Protein AF-A0A6G6KEW0-F1 (afdb_monomer_lite)

Radius of gyration: 18.79 Å; chains: 1; bounding box: 56×60×32 Å

Structure (mmCIF, N/CA/C/O backbone):
data_AF-A0A6G6KEW0-F1
#
_entry.id   AF-A0A6G6KEW0-F1
#
loop_
_atom_site.group_PDB
_atom_site.id
_atom_site.type_symbol
_atom_site.label_atom_id
_atom_site.label_alt_id
_atom_site.label_comp_id
_atom_site.label_asym_id
_atom_site.label_entity_id
_atom_site.label_seq_id
_atom_site.pdbx_PDB_ins_code
_atom_site.Cartn_x
_atom_site.Cartn_y
_atom_site.Cartn_z
_atom_site.occupancy
_atom_site.B_iso_or_equiv
_atom_site.auth_seq_id
_atom_site.auth_comp_id
_atom_site.auth_asym_id
_atom_site.auth_atom_id
_atom_site.pdbx_PDB_model_num
ATOM 1 N N . MET A 1 1 ? -39.956 45.627 14.121 1.00 38.12 1 MET A N 1
ATOM 2 C CA . MET A 1 1 ? -40.681 44.342 14.182 1.00 38.12 1 MET A CA 1
ATOM 3 C C . MET A 1 1 ? -39.772 43.237 13.651 1.00 38.12 1 MET A C 1
ATOM 5 O O . MET A 1 1 ? -39.334 43.331 12.515 1.00 38.12 1 MET A O 1
ATOM 9 N N . ALA A 1 2 ? -39.408 42.318 14.553 1.00 30.77 2 ALA A N 1
ATOM 10 C CA . ALA A 1 2 ? -39.103 40.879 14.416 1.00 30.77 2 ALA A CA 1
ATOM 11 C C . ALA A 1 2 ? -39.322 40.207 13.027 1.00 30.77 2 ALA A C 1
ATOM 13 O O . ALA A 1 2 ? -40.366 40.442 12.435 1.00 30.77 2 ALA A O 1
ATOM 14 N N . ILE A 1 3 ? -38.324 39.545 12.402 1.00 35.19 3 ILE A N 1
ATOM 15 C CA . ILE A 1 3 ? -37.804 38.135 12.471 1.00 35.19 3 ILE A CA 1
ATOM 16 C C . ILE A 1 3 ? -38.577 37.036 11.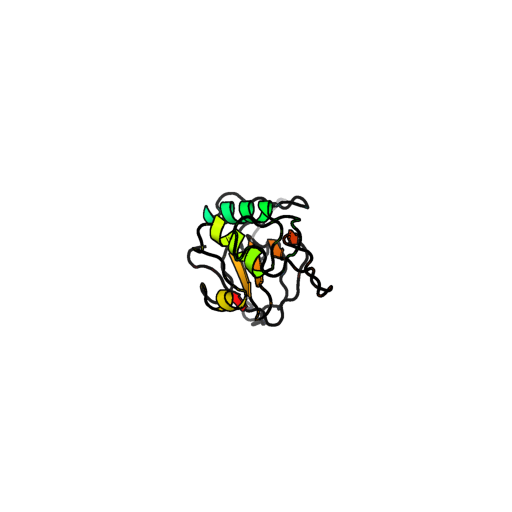688 1.00 35.19 3 ILE A C 1
ATOM 18 O O . ILE A 1 3 ? -39.793 36.963 11.781 1.00 35.19 3 ILE A O 1
ATOM 22 N N . GLY A 1 4 ? -37.816 36.118 11.050 1.00 25.66 4 GLY A N 1
ATOM 23 C CA . GLY A 1 4 ? -38.169 34.706 10.722 1.00 25.66 4 GLY A CA 1
ATOM 24 C C . GLY A 1 4 ? -38.691 34.452 9.296 1.00 25.66 4 GLY A C 1
ATOM 25 O O . GLY A 1 4 ? -39.639 35.108 8.900 1.00 25.66 4 GLY A O 1
ATOM 26 N N . GLY A 1 5 ? -38.037 33.646 8.437 1.00 25.81 5 GLY A N 1
ATOM 27 C CA . GLY A 1 5 ? -38.183 32.168 8.301 1.00 25.81 5 GLY A CA 1
ATOM 28 C C . GLY A 1 5 ? -39.183 31.871 7.154 1.00 25.81 5 GLY A C 1
ATOM 29 O O . GLY A 1 5 ? -40.131 32.623 7.017 1.00 25.81 5 GLY A O 1
ATOM 30 N N . GLU A 1 6 ? -39.099 30.910 6.228 1.00 29.81 6 GLU A N 1
ATOM 31 C CA . GLU A 1 6 ? -38.473 29.590 6.157 1.00 29.81 6 GLU A CA 1
ATOM 32 C C . GLU A 1 6 ? -38.603 29.020 4.707 1.00 29.81 6 GLU A C 1
ATOM 34 O O . GLU A 1 6 ? -39.542 29.333 3.983 1.00 29.81 6 GLU A O 1
ATOM 39 N N . ILE A 1 7 ? -37.620 28.197 4.324 1.00 35.34 7 ILE A N 1
ATOM 40 C CA . ILE A 1 7 ? -37.549 27.028 3.404 1.00 35.34 7 ILE A CA 1
ATOM 41 C C . ILE A 1 7 ? -38.679 26.619 2.410 1.00 35.34 7 ILE A C 1
ATOM 43 O O . ILE A 1 7 ? -39.805 26.331 2.795 1.00 35.34 7 ILE A O 1
ATOM 47 N N . SER A 1 8 ? -38.288 26.327 1.153 1.00 29.73 8 SER A N 1
ATOM 48 C CA . SER A 1 8 ? -38.507 25.048 0.407 1.00 29.73 8 SER A CA 1
ATOM 49 C C . SER A 1 8 ? -38.280 25.272 -1.102 1.00 29.73 8 SER A C 1
ATOM 51 O O . SER A 1 8 ? -38.873 26.170 -1.676 1.00 29.73 8 SER A O 1
ATOM 53 N N . ALA A 1 9 ? -37.320 24.657 -1.797 1.00 29.31 9 ALA A N 1
ATOM 54 C CA . ALA A 1 9 ? -37.083 23.243 -2.112 1.00 29.31 9 ALA A CA 1
ATOM 55 C C . ALA A 1 9 ? -37.417 22.948 -3.597 1.00 29.31 9 ALA A C 1
ATOM 57 O O . ALA A 1 9 ? -38.552 23.074 -4.032 1.00 29.31 9 ALA A O 1
ATOM 58 N N . GLN A 1 10 ? -36.394 22.452 -4.302 1.00 28.42 10 GLN A N 1
ATOM 59 C CA . GLN A 1 10 ? -36.431 21.587 -5.493 1.00 28.42 10 GLN A CA 1
ATOM 60 C C . GLN A 1 10 ? -36.662 22.205 -6.884 1.00 28.42 10 GLN A C 1
ATOM 62 O O . GLN A 1 10 ? -37.771 22.488 -7.315 1.00 28.42 10 GLN A O 1
ATOM 6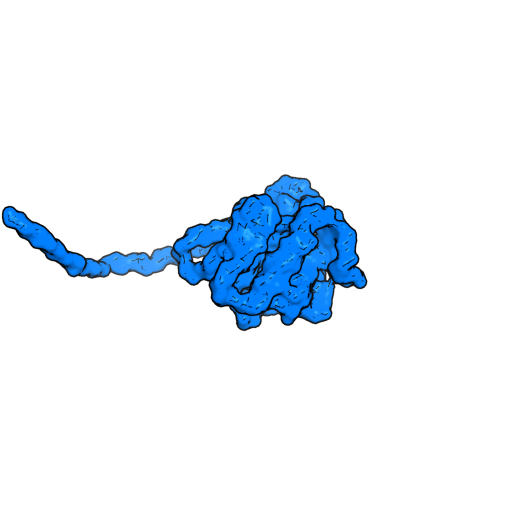7 N N . GLY A 1 11 ? -35.569 22.226 -7.651 1.00 26.31 11 GLY A N 1
ATOM 68 C CA . GLY A 1 11 ? -35.557 22.088 -9.104 1.00 26.31 11 GLY A CA 1
ATOM 69 C C . GLY A 1 11 ? -34.384 21.184 -9.475 1.00 26.31 11 GLY A C 1
ATOM 70 O O . GLY A 1 11 ? -33.233 21.611 -9.464 1.00 26.31 11 GLY A O 1
ATOM 71 N N . GLN A 1 12 ? -34.680 19.902 -9.678 1.00 35.75 12 GLN A N 1
ATOM 72 C CA . GLN A 1 12 ? -33.739 18.840 -10.021 1.00 35.75 12 GLN A CA 1
ATOM 73 C C . GLN A 1 12 ? -32.959 19.154 -11.301 1.00 35.75 12 GLN A C 1
ATOM 75 O O . GLN A 1 12 ? -33.555 19.434 -12.337 1.00 35.75 12 GLN A O 1
ATOM 80 N N . GLN A 1 13 ? -31.644 18.938 -11.271 1.00 26.91 13 GLN A N 1
ATOM 81 C CA . GLN A 1 13 ? -30.918 18.555 -12.477 1.00 26.91 13 GLN A CA 1
ATOM 82 C C . GLN A 1 13 ? -29.996 17.379 -12.162 1.00 26.91 13 GLN A C 1
ATOM 84 O O . GLN A 1 13 ? -28.832 17.515 -11.793 1.00 26.91 13 GLN A O 1
ATOM 89 N N . PHE A 1 14 ? -30.589 16.190 -12.261 1.00 33.19 14 PHE A N 1
ATOM 90 C CA . PHE A 1 14 ? -29.858 14.946 -12.438 1.00 33.19 14 PHE A CA 1
ATOM 91 C C . PHE A 1 14 ? -29.255 14.907 -13.848 1.00 33.19 14 PHE A C 1
ATOM 93 O O . PHE A 1 14 ? -29.818 15.472 -14.781 1.00 33.19 14 PHE A O 1
ATOM 100 N N . MET A 1 15 ? -28.168 14.140 -13.972 1.00 34.28 15 MET A N 1
ATOM 101 C CA . MET A 1 15 ? -27.454 13.750 -15.198 1.00 34.28 15 MET A CA 1
ATOM 102 C C . MET A 1 15 ? -26.292 14.668 -15.603 1.00 34.28 15 MET A C 1
ATOM 104 O O . MET A 1 15 ? -26.382 15.488 -16.508 1.00 34.28 15 MET A O 1
ATOM 108 N N . SER A 1 16 ? -25.124 14.404 -15.013 1.00 31.95 16 SER A N 1
ATOM 109 C CA . SER A 1 16 ? -23.874 14.475 -15.770 1.00 31.95 16 SER A CA 1
ATOM 110 C C . SER A 1 16 ? -23.115 13.168 -15.576 1.00 31.95 16 SER A C 1
ATOM 112 O O . SER A 1 16 ? -22.415 12.947 -14.588 1.00 31.95 16 SER A O 1
ATOM 114 N N . THR A 1 17 ? -23.309 12.258 -16.525 1.00 42.94 17 THR A N 1
ATOM 115 C CA . THR A 1 17 ? -22.405 11.142 -16.786 1.00 42.94 17 THR A CA 1
ATOM 116 C C . THR A 1 17 ? -21.055 11.718 -17.203 1.00 42.94 17 THR A C 1
ATOM 118 O O . THR A 1 17 ? -20.825 11.990 -18.379 1.00 42.94 17 THR A O 1
ATOM 121 N N . SER A 1 18 ? -20.159 11.936 -16.243 1.00 40.97 18 SER A N 1
ATOM 122 C CA . SER A 1 18 ? -18.771 12.289 -16.531 1.00 40.97 18 SER A CA 1
ATOM 123 C C . SER A 1 18 ? -17.888 11.096 -16.202 1.00 40.97 18 SER A C 1
ATOM 125 O O . SER A 1 18 ? -17.849 10.630 -15.061 1.00 40.97 18 SER A O 1
ATOM 127 N N . ALA A 1 19 ? -17.217 10.561 -17.223 1.00 42.25 19 ALA A N 1
ATOM 128 C CA . ALA A 1 19 ? -16.210 9.523 -17.076 1.00 42.25 19 ALA A CA 1
ATOM 129 C C . ALA A 1 19 ? -15.217 9.948 -15.986 1.00 42.25 19 ALA A C 1
ATOM 131 O O . ALA A 1 19 ? -14.511 10.946 -16.137 1.00 42.25 19 ALA A O 1
ATOM 132 N N . ALA A 1 20 ? -15.209 9.206 -14.876 1.00 43.38 20 ALA A N 1
ATOM 133 C CA . ALA A 1 20 ? -14.424 9.515 -13.691 1.00 43.38 20 ALA A CA 1
ATOM 134 C C . ALA A 1 20 ? -12.984 9.885 -14.079 1.00 43.38 20 ALA A C 1
ATOM 136 O O . ALA A 1 20 ? -12.263 9.107 -14.709 1.00 43.38 20 ALA A O 1
ATOM 137 N N . SER A 1 21 ? -12.572 11.101 -13.728 1.00 43.31 21 SER A N 1
ATOM 138 C CA . SER A 1 21 ? -11.229 11.612 -13.981 1.00 43.31 21 SER A CA 1
ATOM 139 C C . SER A 1 21 ? -10.165 10.598 -13.532 1.00 43.31 21 SER A C 1
ATOM 141 O O . SER A 1 21 ? -10.150 10.201 -12.367 1.00 43.31 21 SER A O 1
ATOM 143 N N . ARG A 1 22 ? -9.255 10.208 -14.441 1.00 60.28 22 ARG A N 1
ATOM 144 C CA . ARG A 1 22 ? -8.158 9.222 -14.259 1.00 60.28 22 ARG A CA 1
ATOM 145 C C . ARG A 1 22 ? -7.005 9.739 -13.380 1.00 60.28 22 ARG A C 1
ATOM 147 O O . ARG A 1 22 ? -5.824 9.596 -13.714 1.00 60.28 22 ARG A O 1
ATOM 154 N N . VAL A 1 23 ? -7.345 10.427 -12.297 1.00 55.56 23 VAL A N 1
ATOM 155 C CA . VAL A 1 23 ? -6.404 11.047 -11.368 1.00 55.56 23 VAL A CA 1
ATOM 156 C C . VAL A 1 23 ? -6.752 10.596 -9.964 1.00 55.56 23 VAL A C 1
ATOM 158 O O . VAL A 1 23 ? -7.858 10.819 -9.483 1.00 55.56 23 VAL A O 1
ATOM 161 N N . TYR A 1 24 ? -5.777 9.995 -9.293 1.00 58.00 24 TYR A N 1
ATOM 162 C C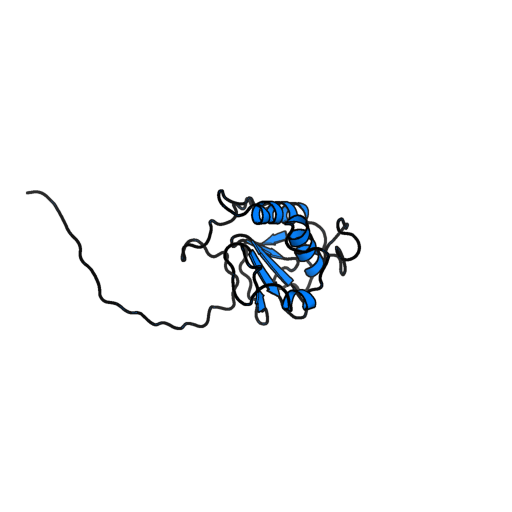A . TYR A 1 24 ? -5.862 9.691 -7.880 1.00 58.00 24 TYR A CA 1
ATOM 163 C C . TYR A 1 24 ? -5.750 11.020 -7.187 1.00 58.00 24 TYR A C 1
ATOM 165 O O . TYR A 1 24 ? -4.694 11.647 -7.236 1.00 58.00 24 TYR A O 1
ATOM 173 N N . ARG A 1 25 ? -6.843 11.463 -6.590 1.00 57.53 25 ARG A N 1
ATOM 174 C CA . ARG A 1 25 ? -6.850 12.607 -5.700 1.00 57.53 25 ARG A CA 1
ATOM 175 C C . ARG A 1 25 ? -7.035 12.061 -4.292 1.00 57.53 25 ARG A C 1
ATOM 177 O O . ARG A 1 25 ? -7.900 11.208 -4.107 1.00 57.53 25 ARG A O 1
ATOM 184 N N . PRO A 1 26 ? -6.270 12.530 -3.299 1.00 52.31 26 PRO A N 1
ATOM 185 C CA . PRO A 1 26 ? -6.721 12.424 -1.920 1.00 52.31 26 PRO A CA 1
ATOM 186 C C . PRO A 1 26 ? -8.069 13.160 -1.840 1.00 52.31 26 PRO A C 1
ATOM 188 O O . PRO A 1 26 ? -8.116 14.384 -1.926 1.00 52.31 26 PRO A O 1
ATOM 191 N N . THR A 1 27 ? -9.179 12.424 -1.846 1.00 50.94 27 THR A N 1
ATOM 192 C CA . THR A 1 27 ? -10.535 12.972 -2.044 1.00 50.94 27 THR A CA 1
ATOM 193 C C . THR A 1 27 ? -11.068 13.735 -0.824 1.00 50.94 27 THR A C 1
ATOM 195 O O . THR A 1 27 ? -11.990 13.271 -0.173 1.00 50.94 27 THR A O 1
ATOM 198 N N . SER A 1 28 ? -10.568 14.921 -0.485 1.00 45.53 28 SER A N 1
ATOM 199 C CA . SER A 1 28 ? -11.147 15.711 0.620 1.00 45.53 28 SER A CA 1
ATOM 200 C C . SER A 1 28 ? -12.695 15.787 0.562 1.00 45.53 28 SER A C 1
ATOM 202 O O . SER A 1 28 ? -13.256 16.373 -0.360 1.00 45.53 28 SER A O 1
ATOM 204 N N . MET A 1 29 ? -13.363 15.158 1.538 1.00 37.66 29 MET A N 1
ATOM 205 C CA . MET A 1 29 ? -14.734 15.387 2.039 1.00 37.66 29 MET A CA 1
ATOM 206 C C . MET A 1 29 ? -15.952 15.500 1.084 1.00 37.66 29 MET A C 1
ATOM 208 O O . MET A 1 29 ? -17.034 15.795 1.571 1.00 37.66 29 MET A O 1
ATOM 212 N N . ALA A 1 30 ? -15.876 15.236 -0.223 1.00 38.62 30 ALA A N 1
ATOM 213 C CA . ALA A 1 30 ? -17.016 15.539 -1.116 1.00 38.62 30 ALA A CA 1
ATOM 214 C C . ALA A 1 30 ? -18.084 14.429 -1.301 1.00 38.62 30 ALA A C 1
ATOM 216 O O . ALA A 1 30 ? -19.093 14.681 -1.948 1.00 38.62 30 ALA A O 1
ATOM 217 N N . TYR A 1 31 ? -17.901 13.206 -0.780 1.00 40.00 31 TYR A N 1
ATOM 218 C CA . TYR A 1 31 ? -18.731 12.048 -1.195 1.00 40.00 31 TYR A CA 1
ATOM 219 C C . TYR A 1 31 ? -19.129 11.056 -0.080 1.00 40.00 31 TYR A C 1
ATOM 221 O O . TYR A 1 31 ? -19.498 9.923 -0.374 1.00 40.00 31 TYR A O 1
ATOM 229 N N . GLY A 1 32 ? -19.036 11.419 1.205 1.00 41.91 32 GLY A N 1
ATOM 230 C CA . GLY A 1 32 ? -19.365 10.478 2.296 1.00 41.91 32 GLY A CA 1
ATOM 231 C C . GLY A 1 32 ? -18.421 9.264 2.386 1.00 41.91 32 GLY A C 1
ATOM 232 O O . GLY A 1 32 ? -18.741 8.263 3.028 1.00 41.91 32 GLY A O 1
ATOM 233 N N . TYR A 1 33 ? -17.251 9.350 1.742 1.00 45.19 33 TYR A N 1
ATOM 234 C CA . TYR A 1 33 ? -16.171 8.375 1.870 1.00 45.19 33 TYR A CA 1
ATOM 235 C C . TYR A 1 33 ? -15.652 8.328 3.309 1.00 45.19 33 TYR A C 1
ATOM 237 O O . TYR A 1 33 ? -15.743 9.323 4.036 1.00 45.19 33 TYR A O 1
ATOM 245 N N . PRO A 1 34 ? -15.104 7.179 3.734 1.00 51.00 34 PRO A N 1
ATOM 246 C CA . PRO A 1 34 ? -14.539 7.063 5.060 1.00 51.00 34 PRO A CA 1
ATOM 247 C C . PRO A 1 34 ? -13.495 8.132 5.342 1.00 51.00 34 PRO A C 1
ATOM 249 O O . PRO A 1 34 ? -12.760 8.549 4.447 1.00 51.00 34 PRO A O 1
ATOM 252 N N . GLN A 1 35 ? -13.454 8.553 6.605 1.00 58.97 35 GLN A N 1
ATOM 253 C CA . GLN A 1 35 ? -12.546 9.585 7.080 1.00 58.97 35 GLN A CA 1
ATOM 254 C C . GLN A 1 35 ? -11.115 9.305 6.600 1.00 58.97 35 GLN A C 1
ATOM 256 O O . GLN A 1 35 ? -10.657 8.158 6.591 1.00 58.97 35 GLN A O 1
ATOM 261 N N . TYR A 1 36 ? -10.435 10.358 6.149 1.00 72.88 36 TYR A N 1
ATOM 262 C CA . TYR A 1 36 ? -9.057 10.268 5.681 1.00 72.88 36 TYR A CA 1
ATOM 263 C C . TYR A 1 36 ? -8.160 9.701 6.773 1.00 72.88 36 TYR A C 1
ATOM 265 O O . TYR A 1 36 ? -8.397 9.927 7.961 1.00 72.88 36 TYR A O 1
ATOM 273 N N . LEU A 1 37 ? -7.096 8.999 6.377 1.00 88.00 37 LEU A N 1
ATOM 274 C CA . LEU A 1 37 ? -6.016 8.750 7.325 1.00 88.00 37 LEU A CA 1
ATOM 275 C C . LEU A 1 37 ? -5.498 10.086 7.870 1.00 88.00 37 LEU A C 1
ATOM 277 O O . LEU A 1 37 ? -5.287 11.038 7.117 1.00 88.00 37 LEU A O 1
ATOM 281 N N . HIS A 1 38 ? -5.226 10.127 9.170 1.00 88.62 38 HIS A N 1
ATOM 282 C CA . HIS A 1 38 ? -4.524 11.241 9.793 1.00 88.62 38 HIS A CA 1
ATOM 283 C C . HIS A 1 38 ? -3.050 11.141 9.394 1.00 88.62 38 HIS A C 1
ATOM 285 O O . HIS A 1 38 ? -2.341 10.252 9.864 1.00 88.62 38 HIS A O 1
ATOM 291 N N . TYR A 1 39 ? -2.596 12.010 8.491 1.00 90.62 39 TYR A N 1
ATOM 292 C CA . TYR A 1 39 ? -1.228 12.001 7.973 1.00 90.62 39 TYR A CA 1
ATOM 293 C C . TYR A 1 39 ? -0.408 13.146 8.567 1.00 90.62 39 TYR A C 1
ATOM 295 O O . TYR A 1 39 ? -0.785 14.306 8.429 1.00 90.62 39 TYR A O 1
ATOM 303 N N . ASN A 1 40 ? 0.732 12.838 9.189 1.00 89.56 40 ASN A N 1
ATOM 304 C CA . ASN A 1 40 ? 1.589 13.837 9.847 1.00 89.56 40 ASN A CA 1
ATOM 305 C C . ASN A 1 40 ? 2.790 14.294 8.995 1.00 89.56 40 ASN A C 1
ATOM 307 O O . ASN A 1 40 ? 3.745 14.857 9.521 1.00 89.56 40 ASN A O 1
ATOM 311 N N . GLY A 1 41 ? 2.787 13.995 7.694 1.00 87.38 41 GLY A N 1
ATOM 312 C CA . GLY A 1 41 ? 3.910 14.285 6.797 1.00 87.38 41 GLY A CA 1
ATOM 313 C C . GLY A 1 41 ? 4.896 13.128 6.619 1.00 87.38 41 GLY A C 1
ATOM 314 O O . GLY A 1 41 ? 5.673 13.153 5.666 1.00 87.38 41 GLY A O 1
ATOM 315 N N . LYS A 1 42 ? 4.833 12.087 7.461 1.00 92.75 42 LYS A N 1
ATOM 316 C CA . LYS A 1 42 ? 5.664 10.879 7.323 1.00 92.75 42 LYS A CA 1
ATOM 317 C C . LYS A 1 42 ? 4.898 9.583 7.561 1.00 92.75 42 LYS A C 1
ATOM 319 O O . LYS A 1 42 ? 5.082 8.630 6.814 1.00 92.75 42 LYS A O 1
ATOM 324 N N . TYR A 1 43 ? 4.041 9.549 8.569 1.00 96.06 43 TYR A N 1
ATOM 325 C CA . TYR A 1 43 ? 3.251 8.386 8.955 1.00 96.06 43 TYR A CA 1
ATOM 326 C C . TYR A 1 43 ? 1.763 8.707 8.898 1.00 96.06 43 TYR A C 1
ATOM 328 O O . TYR A 1 43 ? 1.357 9.870 8.975 1.00 96.06 43 TYR A O 1
ATOM 336 N N . ALA A 1 44 ? 0.960 7.657 8.770 1.00 95.12 44 ALA A N 1
ATOM 337 C CA . ALA A 1 44 ? -0.488 7.748 8.713 1.00 95.12 44 ALA A CA 1
ATOM 338 C C . ALA A 1 44 ? -1.125 6.979 9.876 1.00 95.12 44 ALA A C 1
ATOM 340 O O . ALA A 1 44 ? -0.614 5.938 10.287 1.00 95.12 44 ALA A O 1
ATOM 341 N N . ALA A 1 45 ? -2.254 7.458 10.385 1.00 94.56 45 ALA A N 1
ATOM 342 C CA . ALA A 1 45 ? -3.062 6.756 11.375 1.00 94.56 45 ALA A CA 1
ATOM 343 C C . ALA A 1 45 ? -4.490 6.571 10.858 1.00 94.56 45 ALA A C 1
ATOM 345 O O . ALA A 1 45 ? -5.074 7.480 10.263 1.00 94.56 45 ALA A O 1
ATOM 346 N N . ALA A 1 46 ? -5.043 5.377 11.068 1.00 91.12 46 ALA A N 1
ATOM 347 C CA . ALA A 1 46 ? -6.419 5.089 10.698 1.00 91.12 46 ALA A CA 1
ATOM 348 C C . ALA A 1 46 ? -7.398 5.759 11.677 1.00 91.12 46 ALA A C 1
ATOM 350 O O . ALA A 1 46 ? -7.163 5.707 12.886 1.00 91.12 46 ALA A O 1
ATOM 351 N N . PRO A 1 47 ? -8.492 6.362 11.181 1.00 85.00 47 PRO A N 1
ATOM 352 C CA . PRO A 1 47 ? -9.526 6.936 12.035 1.00 85.00 47 PRO A CA 1
ATOM 353 C C . PRO A 1 47 ? -10.278 5.846 12.810 1.00 85.00 47 PRO A C 1
ATOM 355 O O . PRO A 1 47 ? -10.171 4.653 12.515 1.00 85.00 47 PRO A O 1
ATOM 358 N N . ALA A 1 48 ? -11.064 6.249 13.808 1.00 86.06 48 ALA A N 1
ATOM 359 C CA . ALA A 1 48 ? -11.962 5.344 14.523 1.00 86.06 48 ALA A CA 1
ATOM 360 C C . ALA A 1 48 ? -13.024 4.734 13.582 1.00 86.06 48 ALA A C 1
ATOM 362 O O . ALA A 1 48 ? -13.487 5.385 12.646 1.00 86.06 48 ALA A O 1
ATOM 363 N N . GLY A 1 49 ? -13.429 3.486 13.843 1.00 86.69 49 GLY A N 1
ATOM 364 C CA . GLY A 1 49 ? -14.541 2.833 13.138 1.00 86.69 49 GLY A CA 1
ATOM 365 C C . GLY A 1 49 ? -14.198 2.208 11.780 1.00 86.69 49 GLY A C 1
ATOM 366 O O . GLY A 1 49 ? -15.104 1.750 11.083 1.00 86.69 49 GLY A O 1
ATOM 367 N N . VAL A 1 50 ? -12.917 2.157 11.395 1.00 90.12 50 VAL A N 1
ATOM 368 C CA . VAL A 1 50 ? -12.480 1.353 10.240 1.00 90.12 50 VAL A CA 1
ATOM 369 C C . VAL A 1 50 ? -12.450 -0.141 10.610 1.00 90.12 50 VAL A C 1
ATOM 371 O O . VAL A 1 50 ? -12.273 -0.482 11.783 1.00 90.12 50 VAL A O 1
ATOM 374 N N . PRO A 1 51 ? -12.550 -1.067 9.640 1.00 93.44 51 PRO A N 1
ATOM 375 C CA . PRO A 1 51 ? -12.362 -2.490 9.912 1.00 93.44 51 PRO A CA 1
ATOM 376 C C . PRO A 1 51 ? -10.977 -2.803 10.520 1.00 93.44 51 PRO A C 1
ATOM 378 O O . PRO A 1 51 ? -9.985 -2.192 10.111 1.00 93.44 51 PRO A O 1
ATOM 381 N N . PRO A 1 52 ? -10.843 -3.821 11.398 1.00 95.56 52 PRO A N 1
ATOM 382 C CA . PRO A 1 52 ? -9.556 -4.252 11.965 1.00 95.56 52 PRO A CA 1
ATOM 383 C C . PRO A 1 52 ? -8.442 -4.489 10.933 1.00 95.56 52 PRO A C 1
ATOM 385 O O . PRO A 1 52 ? -7.273 -4.200 11.189 1.00 95.56 52 PRO A O 1
ATOM 388 N N . ALA A 1 53 ? -8.797 -4.985 9.745 1.00 96.62 53 ALA A N 1
ATOM 389 C CA . ALA A 1 53 ? -7.849 -5.188 8.652 1.00 96.62 53 ALA A CA 1
ATOM 390 C C . ALA A 1 53 ? -7.225 -3.876 8.150 1.00 96.62 53 ALA A C 1
ATOM 392 O O . ALA A 1 53 ? -6.055 -3.861 7.780 1.00 96.62 53 ALA A O 1
ATOM 393 N N . ILE A 1 54 ? -7.969 -2.768 8.187 1.00 96.12 54 ILE A N 1
ATOM 394 C CA . ILE A 1 54 ? -7.483 -1.452 7.763 1.00 96.12 54 ILE A CA 1
ATOM 395 C C . ILE A 1 54 ? -6.484 -0.890 8.770 1.00 96.12 54 ILE A C 1
ATOM 397 O O . ILE A 1 54 ? -5.439 -0.396 8.352 1.00 96.12 54 ILE A O 1
ATOM 401 N N . TYR A 1 55 ? -6.724 -1.048 10.078 1.00 96.56 55 TYR A N 1
ATOM 402 C CA . TYR A 1 55 ? -5.719 -0.704 11.092 1.00 96.56 55 TYR A CA 1
ATOM 403 C C . TYR A 1 55 ? -4.400 -1.441 10.839 1.00 96.56 55 TYR A C 1
ATOM 405 O O . TYR A 1 55 ? -3.341 -0.819 10.776 1.00 96.56 55 TYR A O 1
ATOM 413 N N . ARG A 1 56 ? -4.465 -2.759 10.610 1.00 98.19 56 ARG A N 1
ATOM 414 C CA . ARG A 1 56 ? -3.275 -3.568 10.310 1.00 98.19 56 ARG A CA 1
ATOM 415 C C . ARG A 1 56 ? -2.590 -3.151 9.008 1.00 98.19 56 ARG A C 1
ATOM 417 O O . ARG A 1 56 ? -1.364 -3.098 8.972 1.00 98.19 56 ARG A O 1
ATOM 424 N N . ALA A 1 57 ? -3.357 -2.822 7.967 1.00 98.06 57 ALA A N 1
ATOM 425 C CA . ALA A 1 57 ? -2.816 -2.349 6.696 1.00 98.06 57 ALA A CA 1
ATOM 426 C C . ALA A 1 57 ? -2.051 -1.024 6.856 1.00 98.06 57 ALA A C 1
ATOM 428 O O . ALA A 1 57 ? -0.946 -0.887 6.334 1.00 98.06 57 ALA A O 1
ATOM 429 N N . VAL A 1 58 ? -2.594 -0.068 7.619 1.00 97.88 58 VAL A N 1
ATOM 430 C CA . VAL A 1 58 ? -1.919 1.209 7.906 1.00 97.88 58 VAL A CA 1
ATOM 431 C C . VAL A 1 58 ? -0.645 0.991 8.719 1.00 97.88 58 VAL A C 1
ATOM 433 O O . VAL A 1 58 ? 0.396 1.546 8.369 1.00 97.88 58 VAL A O 1
ATOM 436 N N . THR A 1 59 ? -0.686 0.141 9.750 1.00 98.25 59 THR A N 1
ATOM 437 C CA . THR A 1 59 ? 0.510 -0.222 10.528 1.00 98.25 59 THR A CA 1
ATOM 438 C C . THR A 1 59 ? 1.585 -0.847 9.641 1.00 98.25 59 THR A C 1
ATOM 440 O O . THR A 1 59 ? 2.733 -0.417 9.681 1.00 98.25 59 THR A O 1
ATOM 443 N N . ALA A 1 60 ? 1.222 -1.802 8.782 1.00 98.31 60 ALA A N 1
ATOM 444 C CA . ALA A 1 60 ? 2.163 -2.450 7.871 1.00 98.31 60 ALA A CA 1
ATOM 445 C C . ALA A 1 60 ? 2.769 -1.472 6.851 1.00 98.31 60 ALA A C 1
ATOM 447 O O . ALA A 1 60 ? 3.961 -1.527 6.562 1.00 98.31 60 ALA A O 1
ATOM 448 N N . ALA A 1 61 ? 1.976 -0.536 6.332 1.00 98.06 61 ALA A N 1
ATOM 449 C CA . ALA A 1 61 ? 2.477 0.513 5.451 1.00 98.06 61 ALA A CA 1
ATOM 450 C C . ALA A 1 61 ? 3.439 1.469 6.187 1.00 98.06 61 ALA A C 1
ATOM 452 O O . ALA A 1 61 ? 4.492 1.812 5.652 1.00 98.06 61 ALA A O 1
ATOM 453 N N . ASN A 1 62 ? 3.148 1.831 7.443 1.00 98.31 62 ASN A N 1
ATOM 454 C CA . ASN A 1 62 ? 4.073 2.602 8.280 1.00 98.31 62 ASN A CA 1
ATOM 455 C C . ASN A 1 62 ? 5.398 1.861 8.535 1.00 98.31 62 ASN A C 1
ATOM 457 O O . ASN A 1 62 ? 6.444 2.503 8.538 1.00 98.31 62 ASN A O 1
ATOM 461 N N . GLU A 1 63 ? 5.385 0.533 8.703 1.00 97.81 63 GLU A N 1
ATOM 462 C CA . GLU A 1 63 ? 6.611 -0.274 8.850 1.00 97.81 63 GLU A CA 1
ATOM 463 C C . GLU A 1 63 ? 7.507 -0.212 7.598 1.00 97.81 63 GLU A C 1
ATOM 465 O O . GLU A 1 63 ? 8.731 -0.313 7.704 1.00 97.81 63 GLU A O 1
ATOM 470 N N . LEU A 1 64 ? 6.915 -0.046 6.410 1.00 96.94 64 LEU A N 1
ATOM 471 C CA . LEU A 1 64 ? 7.642 0.076 5.145 1.00 96.94 64 LEU A CA 1
ATOM 472 C C . LEU A 1 64 ? 8.096 1.506 4.828 1.00 96.94 64 LEU A C 1
ATOM 474 O O . LEU A 1 64 ? 8.949 1.680 3.957 1.00 96.94 64 LEU A O 1
ATOM 478 N N . GLN A 1 65 ? 7.545 2.514 5.506 1.00 96.38 65 GLN A N 1
ATOM 479 C CA . GLN A 1 65 ? 7.791 3.926 5.223 1.00 96.38 65 GLN A CA 1
ATOM 480 C C . GLN A 1 65 ? 9.292 4.244 5.145 1.00 96.38 65 GLN A C 1
ATOM 482 O O . GLN A 1 65 ? 10.014 4.188 6.139 1.00 96.38 65 GLN A O 1
ATOM 487 N N . GLY A 1 66 ? 9.750 4.650 3.958 1.00 90.88 66 GLY A N 1
ATOM 488 C CA . GLY A 1 66 ? 11.128 5.096 3.734 1.00 90.88 66 GLY A CA 1
ATOM 489 C C . GLY A 1 66 ? 12.145 3.972 3.526 1.00 90.88 66 GLY A C 1
ATOM 490 O O . GLY A 1 66 ? 13.337 4.258 3.434 1.00 90.88 66 GLY A O 1
ATOM 491 N N . LYS A 1 67 ? 11.710 2.710 3.416 1.00 95.06 67 LYS A N 1
ATOM 492 C CA . LYS A 1 67 ? 12.595 1.627 2.970 1.00 95.06 67 LYS A CA 1
ATOM 493 C C . LYS A 1 67 ? 13.021 1.839 1.509 1.00 95.06 67 LYS A C 1
ATOM 495 O O . LYS A 1 67 ? 12.269 2.432 0.733 1.00 95.06 67 LYS A O 1
ATOM 500 N N . PRO A 1 68 ? 14.206 1.348 1.105 1.00 93.88 68 PRO A N 1
ATOM 501 C CA . PRO A 1 68 ? 14.667 1.474 -0.270 1.00 93.88 68 PRO A CA 1
ATOM 502 C C . PRO A 1 68 ? 13.817 0.637 -1.229 1.00 93.88 68 PRO A C 1
ATOM 504 O O . PRO A 1 68 ? 13.292 -0.425 -0.872 1.00 93.88 68 PRO A O 1
ATOM 507 N N . TYR A 1 69 ? 13.737 1.095 -2.477 1.00 93.06 69 TYR A N 1
ATOM 508 C CA . TYR A 1 69 ? 13.253 0.251 -3.560 1.00 93.06 69 TYR A CA 1
ATOM 509 C C . TYR A 1 69 ? 14.251 -0.873 -3.834 1.00 93.06 69 TYR A C 1
ATOM 511 O O . TYR A 1 69 ? 15.450 -0.627 -3.967 1.00 93.06 69 TYR A O 1
ATOM 519 N N . LYS A 1 70 ? 13.757 -2.102 -3.964 1.00 92.62 70 LYS A N 1
ATOM 520 C CA . LYS A 1 70 ? 14.558 -3.264 -4.361 1.00 92.62 70 LYS A CA 1
ATOM 521 C C . LYS A 1 70 ? 13.724 -4.123 -5.295 1.00 92.62 70 LYS A C 1
ATOM 523 O O . LYS A 1 70 ? 12.705 -4.651 -4.869 1.00 92.62 70 LYS A O 1
ATOM 528 N N . TRP A 1 71 ? 14.164 -4.282 -6.540 1.00 90.62 71 TRP A N 1
ATOM 529 C CA . TRP A 1 71 ? 13.504 -5.168 -7.501 1.00 90.62 71 TRP A CA 1
ATOM 530 C C . TRP A 1 71 ? 13.423 -6.606 -6.959 1.00 90.62 71 TRP A C 1
ATOM 532 O O . TRP A 1 71 ? 14.438 -7.160 -6.535 1.00 90.62 71 TRP A O 1
ATOM 542 N N . GLY A 1 72 ? 12.225 -7.197 -6.932 1.00 90.31 72 GLY A N 1
ATOM 543 C CA . GLY A 1 72 ? 11.961 -8.511 -6.334 1.00 90.31 72 GLY A CA 1
ATOM 544 C C . GLY A 1 72 ? 11.923 -8.517 -4.799 1.00 90.31 72 GLY A C 1
ATOM 545 O O . GLY A 1 72 ? 11.770 -9.577 -4.186 1.00 90.31 72 GLY A O 1
ATOM 546 N N . GLY A 1 73 ? 12.089 -7.359 -4.156 1.00 93.38 73 GLY A N 1
ATOM 547 C CA . GLY A 1 73 ? 12.098 -7.230 -2.705 1.00 93.38 73 GLY A CA 1
ATOM 548 C C . GLY A 1 73 ? 10.724 -7.511 -2.101 1.00 93.38 73 GLY A C 1
ATOM 549 O O . GLY A 1 73 ? 9.721 -6.981 -2.576 1.00 93.38 73 GLY A O 1
ATOM 550 N N . GLY A 1 74 ? 10.682 -8.334 -1.051 1.00 93.00 74 GLY A N 1
ATO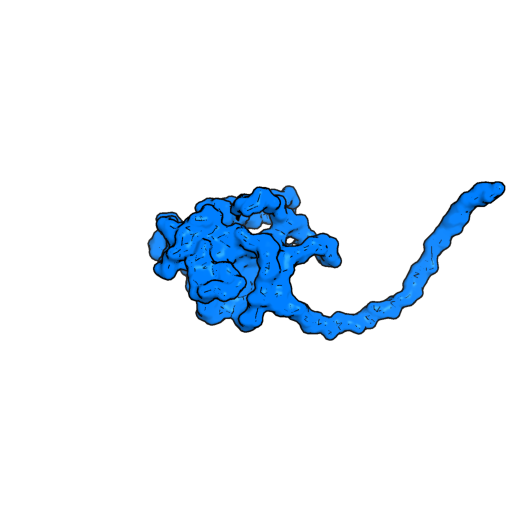M 551 C CA . GLY A 1 74 ? 9.440 -8.739 -0.376 1.00 93.00 74 GLY A CA 1
ATOM 552 C C . GLY A 1 74 ? 8.760 -10.001 -0.931 1.00 93.00 74 GLY A C 1
ATOM 553 O O . GLY A 1 74 ? 7.761 -10.435 -0.365 1.00 93.00 74 GLY A O 1
ATOM 554 N N . HIS A 1 75 ? 9.287 -10.621 -1.997 1.00 91.81 75 HIS A N 1
ATOM 555 C CA . HIS A 1 75 ? 8.682 -11.822 -2.608 1.00 91.81 75 HIS A CA 1
ATOM 556 C C . HIS A 1 75 ? 9.187 -13.153 -2.044 1.00 91.81 75 HIS A C 1
ATOM 558 O O . HIS A 1 75 ? 8.428 -14.107 -1.941 1.00 91.81 75 HIS A O 1
ATOM 564 N N . ARG A 1 76 ? 10.472 -13.252 -1.683 1.00 88.38 76 ARG A N 1
ATOM 565 C CA . ARG A 1 76 ? 11.047 -14.486 -1.095 1.00 88.38 76 ARG A CA 1
ATOM 566 C C . ARG A 1 76 ? 11.088 -14.456 0.426 1.00 88.38 76 ARG A C 1
ATOM 568 O O . ARG A 1 76 ? 11.086 -15.495 1.072 1.00 88.38 76 ARG A O 1
ATOM 575 N N . GLN A 1 77 ? 11.188 -13.257 0.983 1.00 87.75 77 GLN A N 1
ATOM 576 C CA . GLN A 1 77 ? 11.286 -13.010 2.412 1.00 87.75 77 GLN A CA 1
ATOM 577 C C . GLN A 1 77 ? 10.341 -11.864 2.724 1.00 87.75 77 GLN A C 1
ATOM 579 O O . GLN A 1 77 ? 10.476 -10.785 2.149 1.00 87.75 77 GLN A O 1
ATOM 584 N N . LEU A 1 78 ? 9.389 -12.105 3.625 1.00 83.88 78 LEU A N 1
ATOM 585 C CA . LEU A 1 78 ? 8.420 -11.086 4.013 1.00 83.88 78 LEU A CA 1
ATOM 586 C C . LEU A 1 78 ? 9.125 -9.874 4.635 1.00 83.88 78 LEU A C 1
ATOM 588 O O . LEU A 1 78 ? 8.733 -8.753 4.361 1.00 83.88 78 LEU A O 1
ATOM 592 N N . HIS A 1 79 ? 10.172 -10.095 5.436 1.00 88.94 79 HIS A N 1
ATOM 593 C CA . HIS A 1 79 ? 10.964 -9.044 6.078 1.00 88.94 79 HIS A CA 1
ATOM 594 C C . HIS A 1 79 ? 12.262 -8.802 5.293 1.00 88.94 79 HIS A C 1
ATOM 596 O O . HIS A 1 79 ? 13.325 -9.295 5.661 1.00 88.94 79 HIS A O 1
ATOM 602 N N . ASP A 1 80 ? 12.179 -8.047 4.199 1.00 91.62 80 ASP A N 1
ATOM 603 C CA . ASP A 1 80 ? 13.332 -7.690 3.364 1.00 91.62 80 ASP A CA 1
ATOM 604 C C . ASP A 1 80 ? 13.915 -6.306 3.742 1.00 91.62 80 ASP A C 1
ATOM 606 O O . ASP A 1 80 ? 13.285 -5.476 4.412 1.00 91.62 80 ASP A O 1
ATOM 610 N N . ARG A 1 81 ? 15.148 -6.044 3.297 1.00 92.25 81 ARG A N 1
ATOM 611 C CA . ARG A 1 81 ? 15.854 -4.759 3.424 1.00 92.25 81 ARG A CA 1
ATOM 612 C C . ARG A 1 81 ? 15.312 -3.688 2.474 1.00 92.25 81 ARG A C 1
ATOM 614 O O . ARG A 1 81 ? 15.523 -2.509 2.727 1.00 92.25 81 ARG A O 1
ATOM 621 N N . GLY A 1 82 ? 14.614 -4.086 1.413 1.00 92.81 82 GLY A N 1
ATOM 622 C CA . GLY A 1 82 ? 13.953 -3.201 0.455 1.00 92.81 82 GLY A CA 1
ATOM 623 C C . GLY A 1 82 ? 12.821 -3.927 -0.264 1.00 92.81 82 GLY A C 1
ATOM 624 O O . GLY A 1 82 ? 12.778 -5.156 -0.247 1.00 92.81 82 GLY A O 1
ATOM 625 N N . TYR A 1 83 ? 11.913 -3.175 -0.882 1.00 95.12 83 TYR A N 1
ATOM 626 C CA . TYR A 1 83 ? 10.685 -3.721 -1.471 1.00 95.12 83 TYR A CA 1
ATOM 627 C C . TYR A 1 83 ? 10.424 -3.129 -2.853 1.00 95.12 83 TYR A C 1
ATOM 629 O O . TYR A 1 83 ? 10.678 -1.942 -3.079 1.00 95.12 83 TYR A O 1
ATOM 637 N N . ASP A 1 84 ? 9.895 -3.943 -3.767 1.00 93.44 84 ASP A N 1
ATOM 638 C CA . ASP A 1 84 ? 9.334 -3.444 -5.025 1.00 93.44 84 ASP A CA 1
ATOM 639 C C . ASP A 1 84 ? 7.858 -3.044 -4.862 1.00 93.44 84 ASP A C 1
ATOM 641 O O . ASP A 1 84 ? 7.306 -3.084 -3.758 1.00 93.44 84 ASP A O 1
ATOM 645 N N . CYS A 1 85 ? 7.215 -2.604 -5.947 1.00 94.12 85 CYS A N 1
ATOM 646 C CA . CYS A 1 85 ? 5.802 -2.218 -5.952 1.00 94.12 85 CYS A CA 1
ATOM 647 C C . CYS A 1 85 ? 4.889 -3.331 -5.411 1.00 94.12 85 CYS A C 1
ATOM 649 O O . CYS A 1 85 ? 4.179 -3.149 -4.419 1.00 94.12 85 CYS A O 1
ATOM 651 N N . SER A 1 86 ? 4.969 -4.507 -6.022 1.00 94.62 86 SER A N 1
ATOM 652 C CA . SER A 1 86 ? 4.144 -5.669 -5.710 1.00 94.62 86 SER A CA 1
ATOM 653 C C . SER A 1 86 ? 4.486 -6.327 -4.376 1.00 94.62 86 SER A C 1
ATOM 655 O O . SER A 1 86 ? 3.576 -6.716 -3.647 1.00 94.62 86 SER A O 1
ATOM 657 N N . GLY A 1 87 ? 5.758 -6.352 -3.987 1.00 95.88 87 GLY A N 1
ATOM 658 C CA . GLY A 1 87 ? 6.218 -6.807 -2.683 1.00 95.88 87 GLY A CA 1
ATOM 659 C C . GLY A 1 87 ? 5.747 -5.888 -1.559 1.00 95.88 87 GLY A C 1
ATOM 660 O O . GLY A 1 87 ? 5.320 -6.371 -0.514 1.00 95.88 87 GLY A O 1
ATOM 661 N N . SER A 1 88 ? 5.724 -4.570 -1.784 1.00 97.12 88 SER A N 1
ATOM 662 C CA . SER A 1 88 ? 5.193 -3.608 -0.805 1.00 97.12 88 SER A CA 1
ATOM 663 C C . SER A 1 88 ? 3.693 -3.793 -0.577 1.00 97.12 88 SER A C 1
ATOM 665 O O . SER A 1 88 ? 3.238 -3.866 0.564 1.00 97.12 88 SER A O 1
ATOM 667 N N . VAL A 1 89 ? 2.913 -3.903 -1.658 1.00 97.06 89 VAL A N 1
ATOM 668 C CA . VAL A 1 89 ? 1.462 -4.138 -1.568 1.00 97.06 89 VAL A CA 1
ATOM 669 C C . VAL A 1 89 ? 1.174 -5.508 -0.952 1.00 97.06 89 VAL A C 1
ATOM 671 O O . VAL A 1 89 ? 0.310 -5.620 -0.082 1.00 97.06 89 VAL A O 1
ATOM 674 N N . SER A 1 90 ? 1.945 -6.530 -1.326 1.00 96.94 90 SER A N 1
ATOM 675 C CA . SER A 1 90 ? 1.851 -7.867 -0.740 1.00 96.94 90 SER A CA 1
ATOM 676 C C . SER A 1 90 ? 2.094 -7.858 0.763 1.00 96.94 90 SER A C 1
ATOM 678 O O . SER A 1 90 ? 1.295 -8.415 1.508 1.00 96.94 90 SER A O 1
ATOM 680 N N . TYR A 1 91 ? 3.152 -7.188 1.224 1.00 97.69 91 TYR A N 1
ATOM 681 C CA . TYR A 1 91 ? 3.475 -7.071 2.645 1.00 97.69 91 TYR A CA 1
ATOM 682 C C . TYR A 1 91 ? 2.318 -6.456 3.440 1.00 97.69 91 TYR A C 1
ATOM 684 O O . TYR A 1 91 ? 1.899 -7.002 4.463 1.00 97.69 91 TYR A O 1
ATOM 692 N N . ILE A 1 92 ? 1.760 -5.350 2.934 1.00 98.06 92 ILE A N 1
ATOM 693 C CA . ILE A 1 92 ? 0.630 -4.652 3.555 1.00 98.06 92 ILE A CA 1
ATOM 694 C C . ILE A 1 92 ? -0.579 -5.581 3.677 1.00 98.06 92 ILE A C 1
ATOM 696 O O . ILE A 1 92 ? -1.143 -5.724 4.762 1.00 98.06 92 ILE A O 1
ATOM 700 N N . LEU A 1 93 ? -0.975 -6.228 2.580 1.00 97.25 93 LEU A N 1
ATOM 701 C CA . LEU A 1 93 ? -2.154 -7.092 2.561 1.00 97.25 93 LEU A CA 1
ATOM 702 C C . LEU A 1 93 ? -1.950 -8.372 3.379 1.00 97.25 93 LEU A C 1
ATOM 704 O O . LEU A 1 93 ? -2.880 -8.823 4.047 1.00 97.25 93 LEU A O 1
ATOM 708 N N . PHE A 1 94 ? -0.743 -8.938 3.377 1.00 96.75 94 PHE A N 1
ATOM 709 C CA . PHE A 1 94 ? -0.404 -10.114 4.172 1.00 96.75 94 PHE A CA 1
ATOM 710 C C . PHE A 1 94 ? -0.510 -9.806 5.669 1.00 96.75 94 PHE A C 1
ATOM 712 O O . PHE A 1 94 ? -1.239 -10.484 6.391 1.00 96.75 94 PHE A O 1
ATOM 719 N N . LYS A 1 95 ? 0.122 -8.721 6.137 1.00 97.19 95 LYS A N 1
ATOM 720 C CA . LYS A 1 95 ? 0.036 -8.269 7.539 1.00 97.19 95 LYS A CA 1
ATOM 721 C C . LYS A 1 95 ? -1.380 -7.836 7.929 1.00 97.19 95 LYS A C 1
ATOM 723 O O . LYS A 1 95 ? -1.763 -7.949 9.093 1.00 97.19 95 LYS A O 1
ATOM 728 N N . ALA A 1 96 ? -2.186 -7.386 6.967 1.00 97.00 96 ALA A N 1
ATOM 729 C CA . ALA A 1 96 ? -3.606 -7.119 7.169 1.00 97.00 96 ALA A CA 1
ATOM 730 C C . ALA A 1 96 ? -4.470 -8.390 7.283 1.00 97.00 96 ALA A C 1
ATOM 732 O O . ALA A 1 96 ? -5.614 -8.296 7.739 1.00 97.00 96 ALA A O 1
ATOM 733 N N . GLY A 1 97 ? -3.934 -9.567 6.946 1.00 95.75 97 GLY A N 1
ATOM 734 C CA . GLY A 1 97 ? -4.666 -10.836 6.911 1.00 95.75 97 GLY A CA 1
ATOM 735 C C . GLY A 1 97 ? -5.592 -10.964 5.700 1.00 95.75 97 GLY A C 1
ATOM 736 O O . GLY A 1 97 ? -6.599 -11.660 5.771 1.00 95.75 97 GLY A O 1
ATOM 737 N N . LEU A 1 98 ? -5.290 -10.244 4.618 1.00 95.38 98 LEU A N 1
ATOM 738 C CA . LEU A 1 98 ? -6.130 -10.132 3.422 1.00 95.38 98 LEU A CA 1
ATOM 739 C C . LEU A 1 98 ? -5.671 -11.038 2.273 1.00 95.38 98 LEU A C 1
ATOM 741 O O . LEU A 1 98 ? -6.464 -11.368 1.396 1.00 95.38 98 LEU A O 1
ATOM 745 N N . ILE A 1 99 ? -4.404 -11.452 2.284 1.00 94.56 99 ILE A N 1
ATOM 746 C CA . ILE A 1 99 ? -3.834 -12.449 1.371 1.00 94.56 99 ILE A CA 1
ATOM 747 C C . ILE A 1 99 ? -2.934 -13.407 2.157 1.00 94.56 99 ILE A C 1
ATOM 749 O O . ILE A 1 99 ? -2.527 -13.107 3.278 1.00 94.56 99 ILE A O 1
ATOM 753 N N . ARG A 1 100 ? -2.613 -14.563 1.567 1.00 92.06 100 ARG A N 1
ATOM 754 C CA . ARG A 1 100 ? -1.843 -15.634 2.231 1.00 92.06 100 ARG A CA 1
ATOM 755 C C . ARG A 1 100 ? -0.361 -15.683 1.852 1.00 92.06 100 ARG A C 1
ATOM 757 O O . ARG A 1 100 ? 0.372 -16.473 2.433 1.00 92.06 100 ARG A O 1
ATOM 764 N N . GLY A 1 101 ? 0.080 -14.875 0.894 1.00 90.44 101 GLY A N 1
ATOM 765 C CA . GLY A 1 101 ? 1.460 -14.876 0.420 1.00 90.44 101 GLY A CA 1
ATOM 766 C C . GLY A 1 101 ? 1.741 -13.729 -0.549 1.00 90.44 101 GLY A C 1
ATOM 767 O O . GLY A 1 101 ? 0.816 -12.984 -0.882 1.00 90.44 101 GLY A O 1
ATOM 768 N N . PRO A 1 102 ? 3.005 -13.567 -0.968 1.00 92.31 102 PRO A N 1
ATOM 769 C CA . PRO A 1 102 ? 3.401 -12.533 -1.909 1.00 92.31 102 PRO A CA 1
ATOM 770 C C . PRO A 1 102 ? 2.799 -12.769 -3.293 1.00 92.31 102 PRO A C 1
ATOM 772 O O . PRO A 1 102 ? 2.612 -13.906 -3.718 1.00 92.31 102 PRO A O 1
ATOM 775 N N . MET A 1 103 ? 2.493 -11.671 -3.975 1.00 93.69 103 MET A N 1
ATOM 776 C CA . MET A 1 103 ? 1.903 -11.645 -5.307 1.00 93.69 103 MET A CA 1
ATOM 777 C C . MET A 1 103 ? 2.635 -10.627 -6.177 1.00 93.69 103 MET A C 1
ATOM 779 O O . MET A 1 103 ? 3.066 -9.573 -5.706 1.00 93.69 103 MET A O 1
ATOM 783 N N . THR A 1 104 ? 2.728 -10.918 -7.466 1.00 91.69 104 THR A N 1
ATOM 784 C CA . THR A 1 104 ? 3.220 -10.013 -8.509 1.00 91.69 104 THR A CA 1
ATOM 785 C C . THR A 1 104 ? 2.164 -8.978 -8.909 1.00 91.69 104 THR A C 1
ATOM 787 O O . THR A 1 104 ? 0.963 -9.164 -8.693 1.00 91.69 104 THR A O 1
ATOM 790 N N . SER A 1 105 ? 2.589 -7.885 -9.555 1.00 87.00 105 SER A N 1
ATOM 791 C CA . SER A 1 105 ? 1.681 -6.867 -10.120 1.00 87.00 105 SER A CA 1
ATOM 792 C C . SER A 1 105 ? 0.631 -7.480 -11.055 1.00 87.00 105 SER A C 1
ATOM 794 O O . SER A 1 105 ? -0.548 -7.146 -10.974 1.00 87.00 105 SER A O 1
ATOM 796 N N . SER A 1 106 ? 1.030 -8.440 -11.891 1.00 88.81 106 SER A N 1
ATOM 797 C CA . SER A 1 106 ? 0.122 -9.125 -12.815 1.00 88.81 106 SER A CA 1
ATOM 798 C C . SER A 1 106 ? -0.921 -9.988 -12.099 1.00 88.81 106 SER A C 1
ATOM 800 O O . SER A 1 106 ? -2.080 -10.017 -12.513 1.00 88.81 106 SER A O 1
ATOM 802 N N . GLU A 1 107 ? -0.558 -10.659 -11.006 1.00 92.31 107 GLU A N 1
ATOM 803 C CA . GLU A 1 107 ? -1.506 -11.459 -10.219 1.00 92.31 107 GLU A CA 1
ATOM 804 C C . GLU A 1 107 ? -2.521 -10.587 -9.474 1.00 92.31 107 GLU A C 1
ATOM 806 O O . GLU A 1 107 ? -3.688 -10.969 -9.354 1.00 92.31 107 GLU A O 1
ATOM 811 N N . PHE A 1 108 ? -2.133 -9.376 -9.054 1.00 93.81 108 PHE A N 1
ATOM 812 C CA . PHE A 1 108 ? -3.062 -8.415 -8.453 1.00 93.81 108 PHE A CA 1
ATOM 813 C C . PHE A 1 108 ? -4.224 -8.039 -9.381 1.00 93.81 108 PHE A C 1
ATOM 815 O O . PHE A 1 108 ? -5.299 -7.685 -8.896 1.00 93.81 108 PHE A O 1
ATOM 822 N N . ARG A 1 109 ? -4.079 -8.200 -10.704 1.00 91.12 109 ARG A N 1
ATOM 823 C CA . ARG A 1 109 ? -5.175 -8.001 -11.670 1.00 91.12 109 ARG A CA 1
ATOM 824 C C . ARG A 1 109 ? -6.267 -9.062 -11.573 1.00 91.12 109 ARG A C 1
ATOM 826 O O . ARG A 1 109 ? -7.272 -8.945 -12.259 1.00 91.12 109 ARG A O 1
ATOM 833 N N . ARG A 1 110 ? -6.097 -10.115 -10.772 1.00 91.06 110 ARG A N 1
ATOM 834 C CA . ARG A 1 110 ? -7.062 -11.223 -10.670 1.00 91.06 110 ARG A CA 1
ATOM 835 C C . ARG A 1 110 ? -7.729 -11.328 -9.303 1.00 91.06 110 ARG A C 1
ATOM 837 O O . ARG A 1 110 ? -8.643 -12.130 -9.155 1.00 91.06 110 ARG A O 1
ATOM 844 N N . ILE A 1 111 ? -7.327 -10.517 -8.323 1.00 91.50 111 ILE A N 1
ATOM 845 C CA . ILE A 1 111 ? -7.883 -10.596 -6.966 1.00 91.50 111 ILE A CA 1
ATOM 846 C C . ILE A 1 111 ? -8.975 -9.569 -6.716 1.00 91.50 111 ILE A C 1
ATOM 848 O O . ILE A 1 111 ? -8.979 -8.485 -7.295 1.00 91.50 111 ILE A O 1
ATOM 852 N N . GLY A 1 112 ? -9.893 -9.894 -5.811 1.00 92.06 112 GLY A N 1
ATOM 853 C CA . GLY A 1 112 ? -10.982 -8.994 -5.458 1.00 92.06 112 GLY A CA 1
ATOM 854 C C . GLY A 1 112 ? -11.894 -8.659 -6.641 1.00 92.06 112 GLY A C 1
ATOM 855 O O . GLY A 1 112 ? -11.879 -9.320 -7.685 1.00 92.06 112 GLY A O 1
ATOM 856 N N . ARG A 1 113 ? -12.703 -7.614 -6.470 1.00 93.00 113 ARG A N 1
ATOM 857 C CA . ARG A 1 113 ? -13.689 -7.166 -7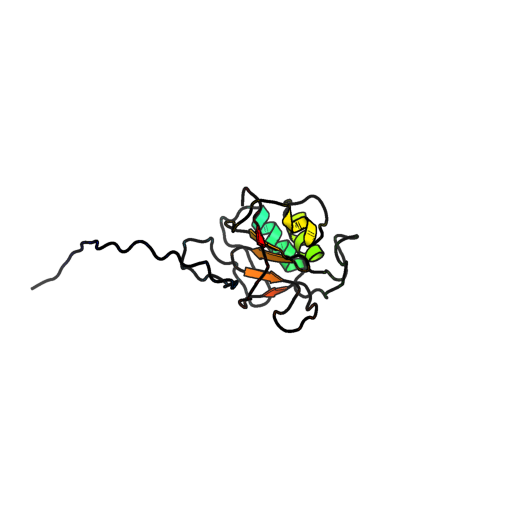.456 1.00 93.00 113 ARG A CA 1
ATOM 858 C C . ARG A 1 113 ? -13.208 -5.911 -8.192 1.00 93.00 113 ARG A C 1
ATOM 860 O O . ARG A 1 113 ? -12.492 -5.104 -7.597 1.00 93.00 113 ARG A O 1
ATOM 867 N N . PRO A 1 114 ? -13.597 -5.739 -9.467 1.00 91.62 114 PRO A N 1
ATOM 868 C CA . PRO A 1 114 ? -13.313 -4.516 -10.200 1.00 91.62 114 PRO A CA 1
ATOM 869 C C . PRO A 1 114 ? -14.031 -3.314 -9.577 1.00 91.62 114 PRO A C 1
ATOM 871 O O . PRO A 1 114 ? -15.133 -3.440 -9.041 1.00 91.62 114 PRO A O 1
ATOM 874 N N . GLY A 1 115 ? -13.407 -2.147 -9.699 1.00 87.06 115 GLY A N 1
ATOM 875 C CA . GLY A 1 115 ? -13.922 -0.875 -9.205 1.00 87.06 115 GLY A CA 1
ATOM 876 C C . GLY A 1 115 ? -13.443 -0.523 -7.794 1.00 87.06 115 GLY A C 1
ATOM 877 O O . GLY A 1 115 ? -12.814 -1.345 -7.116 1.00 87.06 115 GLY A O 1
ATOM 878 N N . PRO A 1 116 ? -13.715 0.715 -7.353 1.00 87.75 116 PRO A N 1
ATOM 879 C CA . PRO A 1 116 ? -13.321 1.179 -6.035 1.00 87.75 116 PRO A CA 1
ATOM 880 C C . PRO A 1 116 ? -14.154 0.512 -4.931 1.00 87.75 116 PRO A C 1
ATOM 882 O O . PRO A 1 116 ? -15.369 0.372 -5.045 1.00 87.75 116 PRO A O 1
ATOM 885 N N . GLY A 1 117 ? -13.482 0.126 -3.855 1.00 88.38 117 GLY A N 1
ATOM 886 C CA . GLY A 1 117 ? -14.053 -0.224 -2.564 1.00 88.38 117 GLY A CA 1
ATOM 887 C C . GLY A 1 117 ? -13.980 0.945 -1.587 1.00 88.38 117 GLY A C 1
ATOM 888 O O . GLY A 1 117 ? -13.504 2.041 -1.910 1.00 88.38 117 GLY A O 1
ATOM 889 N N . ARG A 1 118 ? -14.458 0.703 -0.365 1.00 87.62 118 ARG A N 1
ATOM 890 C CA . ARG A 1 118 ? -14.686 1.768 0.613 1.00 87.62 118 ARG A CA 1
ATOM 891 C C . ARG A 1 118 ? -13.392 2.251 1.258 1.00 87.62 118 ARG A C 1
ATOM 893 O O . ARG A 1 118 ? -13.129 3.449 1.251 1.00 87.62 118 ARG A O 1
ATOM 900 N N . TRP A 1 119 ? -12.586 1.338 1.801 1.00 90.44 119 TRP A N 1
ATOM 901 C CA . TRP A 1 119 ? -11.398 1.706 2.590 1.00 90.44 119 TRP A CA 1
ATOM 902 C C . TRP A 1 119 ? -10.080 1.422 1.890 1.00 90.44 119 TRP A C 1
ATOM 904 O O . TRP A 1 119 ? -9.121 2.147 2.116 1.00 90.44 119 TRP A O 1
ATOM 914 N N . LEU A 1 120 ? -10.001 0.363 1.086 1.00 92.81 120 LEU A N 1
ATOM 915 C CA . LEU A 1 120 ? -8.754 -0.069 0.465 1.00 92.81 120 LEU A CA 1
ATOM 916 C C . LEU A 1 120 ? -8.965 -0.304 -1.025 1.00 92.81 120 LEU A C 1
ATOM 918 O O . LEU A 1 120 ? -9.818 -1.093 -1.424 1.00 92.81 120 LEU A O 1
ATOM 922 N N . ASN A 1 121 ? -8.148 0.369 -1.830 1.00 93.31 121 ASN A N 1
ATOM 923 C CA . ASN A 1 121 ? -8.184 0.305 -3.284 1.00 93.31 121 ASN A CA 1
ATOM 924 C C . ASN A 1 121 ? -6.811 -0.058 -3.830 1.00 93.31 121 ASN A C 1
ATOM 926 O O . ASN A 1 121 ? -5.835 0.649 -3.585 1.00 93.31 121 ASN A O 1
ATOM 930 N N . LEU A 1 122 ? -6.751 -1.140 -4.592 1.00 94.56 122 LEU A N 1
ATOM 931 C CA . LEU A 1 122 ? -5.591 -1.542 -5.367 1.00 94.56 122 LEU A CA 1
ATOM 932 C C . LEU A 1 122 ? -5.669 -0.876 -6.732 1.00 94.56 122 LEU A C 1
ATOM 934 O O . LEU A 1 122 ? -6.703 -0.924 -7.394 1.00 94.56 122 LEU A O 1
ATOM 938 N N . TYR A 1 123 ? -4.567 -0.279 -7.149 1.00 93.44 123 TYR A N 1
ATOM 939 C CA . TYR A 1 123 ? -4.397 0.265 -8.484 1.00 93.44 123 TYR A CA 1
ATOM 940 C C . TYR A 1 123 ? -3.354 -0.597 -9.165 1.00 93.44 123 TYR A C 1
ATOM 942 O O . TYR A 1 123 ? -2.198 -0.608 -8.742 1.00 93.44 123 TYR A O 1
ATOM 950 N N . VAL A 1 124 ? -3.761 -1.315 -10.206 1.00 92.69 124 VAL A N 1
ATOM 951 C CA . VAL A 1 124 ? -2.947 -2.363 -10.821 1.00 92.69 124 VAL A CA 1
ATOM 952 C C . VAL A 1 124 ? -2.787 -2.126 -12.321 1.00 92.69 124 VAL A C 1
ATOM 954 O O . VAL A 1 124 ? -3.779 -1.972 -13.027 1.00 92.69 124 VAL A O 1
ATOM 957 N N . SER A 1 125 ? -1.554 -2.136 -12.819 1.00 88.31 125 SER A N 1
ATOM 958 C CA . SER A 1 125 ? -1.210 -2.201 -14.246 1.00 88.31 125 SER A CA 1
ATOM 959 C C . SER A 1 125 ? -0.402 -3.477 -14.536 1.00 88.31 125 SER A C 1
ATOM 961 O O . SER A 1 125 ? -0.202 -4.315 -13.656 1.00 88.31 125 SER A O 1
ATOM 963 N N . GLY A 1 126 ? 0.041 -3.679 -15.783 1.00 79.19 126 GLY A N 1
ATOM 964 C CA . GLY A 1 126 ? 0.887 -4.835 -16.129 1.00 79.19 126 GLY A CA 1
ATOM 965 C C . GLY A 1 126 ? 2.271 -4.805 -15.464 1.00 79.19 126 GLY A C 1
ATOM 966 O O . GLY A 1 126 ? 2.860 -5.848 -15.201 1.00 79.19 126 GLY A O 1
ATOM 967 N N . ASP A 1 127 ? 2.762 -3.612 -15.152 1.00 84.81 127 ASP A N 1
ATOM 968 C CA . ASP A 1 127 ? 4.130 -3.319 -14.725 1.00 84.81 127 ASP A CA 1
ATOM 969 C C . ASP A 1 127 ? 4.220 -2.725 -13.311 1.00 84.81 127 ASP A C 1
ATOM 971 O O . ASP A 1 127 ? 5.282 -2.768 -12.692 1.00 84.81 127 ASP A O 1
ATOM 975 N N . HIS A 1 128 ? 3.120 -2.208 -12.761 1.00 91.12 128 HIS A N 1
ATOM 976 C CA . HIS A 1 128 ? 3.126 -1.519 -11.476 1.00 91.12 128 HIS A CA 1
ATOM 977 C C . HIS A 1 128 ? 1.871 -1.802 -10.659 1.00 91.12 128 HIS A C 1
ATOM 979 O O . HIS A 1 128 ? 0.790 -2.081 -11.176 1.00 91.12 128 HIS A O 1
ATOM 985 N N . VAL A 1 129 ? 2.010 -1.699 -9.342 1.00 93.62 129 VAL A N 1
ATOM 986 C CA . VAL A 1 129 ? 0.882 -1.780 -8.420 1.00 93.62 129 VAL A CA 1
ATOM 987 C C . VAL A 1 129 ? 1.117 -0.868 -7.227 1.00 93.62 129 VAL A C 1
ATOM 989 O O . VAL A 1 129 ? 2.227 -0.767 -6.705 1.00 93.62 129 VAL A O 1
ATOM 992 N N . PHE A 1 130 ? 0.065 -0.188 -6.793 1.00 94.44 130 PHE A N 1
ATOM 993 C CA . PHE A 1 130 ? 0.069 0.593 -5.563 1.00 94.44 130 PHE A CA 1
ATOM 994 C C . PHE A 1 130 ? -1.288 0.490 -4.868 1.00 94.44 130 PHE A C 1
ATOM 996 O O . PHE A 1 130 ? -2.258 -0.022 -5.432 1.00 94.44 130 PHE A O 1
ATOM 1003 N N . VAL A 1 131 ? -1.362 0.972 -3.629 1.00 95.25 131 VAL A N 1
ATOM 1004 C CA . VAL A 1 131 ? -2.584 0.907 -2.823 1.00 95.25 131 VAL A CA 1
ATOM 1005 C C . VAL A 1 131 ? -2.976 2.290 -2.317 1.00 95.25 131 VAL A C 1
ATOM 1007 O O . VAL A 1 131 ? -2.130 3.134 -2.030 1.00 95.25 131 VAL A O 1
ATOM 1010 N N . SER A 1 132 ? -4.276 2.531 -2.205 1.00 92.88 132 SER A N 1
ATOM 1011 C CA . SER A 1 132 ? -4.840 3.613 -1.406 1.00 92.88 132 SER A CA 1
ATOM 1012 C C . SER A 1 132 ? -5.551 3.018 -0.203 1.00 92.88 132 SER A C 1
ATOM 1014 O O . SER A 1 132 ? -6.344 2.090 -0.363 1.00 92.88 132 SER A O 1
ATOM 1016 N N . ILE A 1 133 ? -5.269 3.552 0.982 1.00 93.94 133 ILE A N 1
ATOM 1017 C CA . ILE A 1 133 ? -5.907 3.164 2.239 1.00 93.94 133 ILE A CA 1
ATOM 1018 C C . ILE A 1 133 ? -6.542 4.420 2.829 1.00 93.94 133 ILE A C 1
ATOM 1020 O O . ILE A 1 133 ? -5.860 5.426 3.014 1.00 93.94 133 ILE A O 1
ATOM 1024 N N . CYS A 1 134 ? -7.855 4.385 3.045 1.00 90.62 134 CYS A N 1
ATOM 1025 C CA . CYS A 1 134 ? -8.709 5.513 3.421 1.00 90.62 134 CYS A CA 1
ATOM 1026 C C . CYS A 1 134 ? -8.339 6.806 2.675 1.00 90.62 134 CYS A C 1
ATOM 1028 O O . CYS A 1 134 ? -8.148 7.864 3.273 1.00 90.62 134 CYS A O 1
ATOM 1030 N N . GLY A 1 135 ? -8.154 6.704 1.355 1.00 86.12 135 GLY A N 1
ATOM 1031 C CA . GLY A 1 135 ? -7.879 7.858 0.506 1.00 86.12 135 GLY A CA 1
ATOM 1032 C C . GLY A 1 135 ? -6.458 8.428 0.592 1.00 86.12 135 GLY A C 1
ATOM 1033 O O . GLY A 1 135 ? -6.191 9.440 -0.062 1.00 86.12 135 GLY A O 1
ATOM 1034 N N . LEU A 1 136 ? -5.514 7.786 1.292 1.00 91.06 136 LEU A N 1
ATOM 1035 C CA . LEU A 1 136 ? -4.082 8.104 1.216 1.00 91.06 136 LEU A CA 1
ATOM 1036 C C . LEU A 1 136 ? -3.318 7.024 0.440 1.00 91.06 136 LEU A C 1
ATOM 1038 O O . LEU A 1 136 ? -3.490 5.828 0.673 1.00 91.06 136 LEU A O 1
ATOM 1042 N N . ARG A 1 137 ? -2.470 7.449 -0.502 1.00 92.94 137 ARG A N 1
ATOM 1043 C CA . ARG A 1 137 ? -1.733 6.547 -1.391 1.00 92.94 137 ARG A CA 1
ATOM 1044 C C . ARG A 1 137 ? -0.451 6.075 -0.728 1.00 92.94 137 ARG A C 1
ATOM 1046 O O . ARG A 1 137 ? 0.306 6.887 -0.203 1.00 92.94 137 ARG A O 1
ATOM 1053 N N . PHE A 1 138 ? -0.178 4.787 -0.859 1.00 94.69 138 PHE A N 1
ATOM 1054 C CA . PHE A 1 138 ? 1.104 4.168 -0.568 1.00 94.69 138 PHE A CA 1
ATOM 1055 C C . PHE A 1 138 ? 1.678 3.578 -1.857 1.00 94.69 138 PHE A C 1
ATOM 1057 O O . PHE A 1 138 ? 1.038 2.745 -2.499 1.00 94.69 138 PHE A O 1
ATOM 1064 N N . ASP A 1 139 ? 2.850 4.052 -2.278 1.00 93.50 139 ASP A N 1
ATOM 1065 C CA . ASP A 1 139 ? 3.378 3.807 -3.626 1.00 93.50 139 ASP A CA 1
ATOM 1066 C C . ASP A 1 139 ? 4.909 3.836 -3.619 1.00 93.50 139 ASP A C 1
ATOM 1068 O O . ASP A 1 139 ? 5.528 4.664 -2.943 1.00 93.50 139 ASP A O 1
ATOM 1072 N N . THR A 1 140 ? 5.519 2.946 -4.397 1.00 90.94 140 THR A N 1
ATOM 1073 C CA . THR A 1 140 ? 6.974 2.816 -4.518 1.00 90.94 140 THR A CA 1
ATOM 1074 C C . THR A 1 140 ? 7.589 3.672 -5.619 1.00 90.94 140 THR A C 1
ATOM 1076 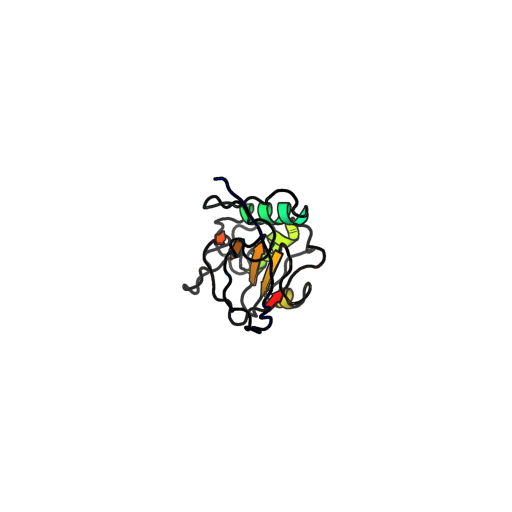O O . THR A 1 140 ? 8.812 3.762 -5.707 1.00 90.94 140 THR A O 1
ATOM 1079 N N . SER A 1 141 ? 6.765 4.318 -6.442 1.00 82.12 141 SER A N 1
ATOM 1080 C CA . SER A 1 141 ? 7.224 5.226 -7.492 1.00 82.12 141 SER A CA 1
ATOM 1081 C C . SER A 1 141 ? 6.809 6.662 -7.189 1.00 82.12 141 SER A C 1
ATOM 1083 O O . SER A 1 141 ? 5.669 6.941 -6.797 1.00 82.12 141 SER A O 1
ATOM 1085 N N . ASP A 1 142 ? 7.729 7.598 -7.387 1.00 65.31 142 ASP A N 1
ATOM 1086 C CA . ASP A 1 142 ? 7.380 8.995 -7.570 1.00 65.31 142 ASP A CA 1
ATOM 1087 C C . ASP A 1 142 ? 6.864 9.159 -9.006 1.00 65.31 142 ASP A C 1
ATOM 1089 O O . ASP A 1 142 ? 7.485 8.803 -10.006 1.00 65.31 142 ASP A O 1
ATOM 1093 N N . TYR A 1 143 ? 5.625 9.616 -9.120 1.00 52.84 143 TYR A N 1
ATOM 1094 C CA . TYR A 1 143 ? 5.029 9.895 -10.416 1.00 52.84 143 TYR A CA 1
ATOM 1095 C C . TYR A 1 143 ? 5.886 10.959 -11.130 1.00 52.84 143 TYR A C 1
ATOM 1097 O O . TYR A 1 143 ? 5.851 12.115 -10.722 1.00 52.84 143 TYR A O 1
ATOM 1105 N N . GLY A 1 144 ? 6.665 10.563 -12.147 1.00 44.41 144 GLY A N 1
ATOM 1106 C CA . GLY A 1 144 ? 7.491 11.469 -12.958 1.00 44.41 144 GLY A CA 1
ATOM 1107 C C . GLY A 1 144 ? 8.983 11.131 -13.107 1.00 44.41 144 GLY A C 1
ATOM 1108 O O . GLY A 1 144 ? 9.598 11.710 -13.995 1.00 44.41 144 GLY A O 1
ATOM 1109 N N . SER A 1 145 ? 9.578 10.215 -12.323 1.00 51.34 145 SER A N 1
ATOM 1110 C CA . SER A 1 145 ? 11.040 9.965 -12.399 1.00 51.34 145 SER A CA 1
ATOM 1111 C C . SER A 1 145 ? 11.472 8.669 -13.101 1.00 51.34 145 SER A C 1
ATOM 1113 O O . SER A 1 145 ? 12.663 8.480 -13.346 1.00 51.34 145 SER A O 1
ATOM 1115 N N . ASN A 1 146 ? 10.538 7.756 -13.403 1.00 53.25 146 ASN A N 1
ATOM 1116 C CA . ASN A 1 146 ? 10.820 6.385 -13.867 1.00 53.25 146 ASN A CA 1
ATOM 1117 C C . ASN A 1 146 ? 11.757 5.572 -12.944 1.00 53.25 146 ASN A C 1
ATOM 1119 O O . ASN A 1 146 ? 12.266 4.529 -13.354 1.00 53.25 146 ASN A O 1
ATOM 1123 N N . ARG A 1 147 ? 11.993 6.012 -11.700 1.00 57.78 147 ARG A N 1
ATOM 1124 C CA . ARG A 1 147 ? 12.835 5.312 -10.724 1.00 57.78 147 ARG A CA 1
ATOM 1125 C C . ARG A 1 147 ? 12.000 4.814 -9.550 1.00 57.78 147 ARG A C 1
ATOM 1127 O O . ARG A 1 147 ? 11.025 5.431 -9.127 1.00 57.78 147 ARG A O 1
ATOM 1134 N N . GLY A 1 148 ? 12.394 3.663 -9.016 1.00 68.38 148 GLY A N 1
ATOM 1135 C CA . GLY A 1 148 ? 11.879 3.185 -7.743 1.00 68.38 148 GLY A CA 1
ATOM 1136 C C . GLY A 1 148 ? 12.379 4.088 -6.617 1.00 68.38 148 GLY A C 1
ATOM 1137 O O . GLY A 1 148 ? 13.559 4.063 -6.287 1.00 68.38 148 GLY A O 1
ATOM 1138 N N . ASP A 1 149 ? 11.480 4.866 -6.023 1.00 84.69 149 ASP A N 1
ATOM 1139 C CA . ASP A 1 149 ? 11.752 5.774 -4.895 1.00 84.69 149 ASP A CA 1
ATOM 1140 C C . ASP A 1 149 ? 11.406 5.113 -3.539 1.00 84.69 149 ASP A C 1
ATOM 1142 O O . ASP A 1 149 ? 11.453 5.717 -2.469 1.00 84.69 149 ASP A O 1
ATOM 1146 N N . GLY A 1 150 ? 11.063 3.827 -3.580 1.00 90.25 150 GLY A N 1
ATOM 1147 C CA . GLY A 1 150 ? 10.800 3.001 -2.412 1.00 90.25 150 GLY A CA 1
ATOM 1148 C C . GLY A 1 150 ? 9.423 3.255 -1.793 1.00 90.25 150 GLY A C 1
ATOM 1149 O O . GLY A 1 150 ? 8.774 4.274 -2.070 1.00 90.25 150 GLY A O 1
ATOM 1150 N N . PRO A 1 151 ? 8.931 2.300 -0.989 1.00 94.94 151 PRO A N 1
ATOM 1151 C CA . PRO A 1 151 ? 7.614 2.374 -0.368 1.00 94.94 151 PRO A CA 1
ATOM 1152 C C . PRO A 1 151 ? 7.482 3.557 0.591 1.00 94.94 151 PRO A C 1
ATOM 1154 O O . PRO A 1 151 ? 8.213 3.678 1.577 1.00 94.94 151 PRO A O 1
ATOM 1157 N N . LYS A 1 152 ? 6.513 4.431 0.313 1.00 95.25 152 LYS A N 1
ATOM 1158 C CA . LYS A 1 152 ? 6.133 5.513 1.220 1.00 95.25 152 LYS A CA 1
ATOM 1159 C C . LYS A 1 152 ? 4.707 5.998 0.987 1.00 95.25 152 LYS A C 1
ATOM 1161 O O . LYS A 1 152 ? 4.157 5.869 -0.111 1.00 95.25 152 LYS A O 1
ATOM 1166 N N . TRP A 1 153 ? 4.141 6.616 2.016 1.00 93.94 153 TRP A N 1
ATOM 1167 C CA . TRP A 1 153 ? 2.945 7.437 1.913 1.00 93.94 153 TRP A CA 1
ATOM 1168 C C . TRP A 1 153 ? 3.196 8.629 0.996 1.00 93.94 153 TRP A C 1
ATOM 1170 O O . TRP A 1 153 ? 4.211 9.320 1.098 1.00 93.94 153 TRP A O 1
ATOM 1180 N N . ARG A 1 154 ? 2.249 8.879 0.093 1.00 89.81 154 ARG A N 1
ATOM 1181 C CA . ARG A 1 154 ? 2.302 9.979 -0.866 1.00 89.81 154 ARG A CA 1
ATOM 1182 C C . ARG A 1 154 ? 0.981 10.747 -0.830 1.00 89.81 154 ARG A C 1
ATOM 1184 O O . ARG A 1 154 ? -0.016 10.254 -1.362 1.00 89.81 154 ARG A O 1
ATOM 1191 N N . PRO A 1 155 ? 0.962 11.965 -0.257 1.00 83.44 155 PRO A N 1
ATOM 1192 C CA . PRO A 1 155 ? -0.232 12.807 -0.244 1.00 83.44 155 PRO A CA 1
ATOM 1193 C C . PRO A 1 155 ? -0.496 13.454 -1.609 1.00 83.44 155 PRO A C 1
ATOM 1195 O O . PRO A 1 155 ? -1.555 14.026 -1.831 1.00 83.44 155 PRO A O 1
ATOM 1198 N N . THR A 1 156 ? 0.454 13.387 -2.542 1.00 77.62 156 THR A N 1
ATOM 1199 C CA . THR A 1 156 ? 0.300 13.991 -3.863 1.00 77.62 156 THR A CA 1
ATOM 1200 C C . THR A 1 156 ? -0.624 13.168 -4.747 1.00 77.62 156 THR A C 1
ATOM 1202 O O . THR A 1 156 ? -0.560 11.931 -4.781 1.00 77.62 156 THR A O 1
ATOM 1205 N N . ALA A 1 157 ? -1.458 13.880 -5.501 1.00 70.69 157 ALA A N 1
ATOM 1206 C CA . ALA A 1 157 ? -2.262 13.291 -6.554 1.00 70.69 157 ALA A CA 1
ATOM 1207 C C . ALA A 1 157 ? -1.377 12.654 -7.641 1.00 70.69 157 ALA A C 1
ATOM 1209 O O . ALA A 1 157 ? -0.245 13.082 -7.872 1.00 70.69 157 ALA A O 1
ATOM 1210 N N . ARG A 1 158 ? -1.895 11.630 -8.324 1.00 76.75 158 ARG A N 1
ATOM 1211 C CA . ARG A 1 158 ? -1.190 10.911 -9.398 1.00 76.75 158 ARG A CA 1
ATOM 1212 C C . ARG A 1 158 ? -2.139 10.603 -10.543 1.00 76.75 158 ARG A C 1
ATOM 1214 O O . ARG A 1 158 ? -3.231 10.105 -10.299 1.00 76.75 158 ARG A O 1
ATOM 1221 N N . LYS A 1 159 ? -1.719 10.805 -11.793 1.00 74.56 159 LYS A N 1
ATOM 1222 C CA . LYS A 1 159 ? -2.448 10.211 -12.925 1.00 74.56 159 LYS A CA 1
ATOM 1223 C C . LYS A 1 159 ? -2.123 8.718 -13.003 1.00 74.56 159 LYS A C 1
ATOM 1225 O O . LYS A 1 159 ? -0.963 8.336 -12.859 1.00 74.56 159 LYS A O 1
ATOM 1230 N N . PHE A 1 160 ? -3.124 7.888 -13.260 1.00 74.75 160 PHE A N 1
ATOM 1231 C CA . PHE A 1 160 ? -2.961 6.431 -13.346 1.00 74.75 160 PHE A CA 1
ATOM 1232 C C . PHE A 1 160 ? -3.524 5.843 -14.657 1.00 74.75 160 PHE A C 1
ATOM 1234 O O . PHE A 1 160 ? -4.257 4.858 -14.633 1.00 74.75 160 PHE A O 1
ATOM 1241 N N . PRO A 1 161 ? -3.234 6.422 -15.836 1.00 78.50 161 PRO A N 1
ATOM 1242 C CA . PRO A 1 161 ? -3.715 5.842 -17.089 1.00 78.50 161 PRO A CA 1
ATOM 1243 C C . PRO A 1 161 ? -3.244 4.384 -17.225 1.00 78.50 161 PRO A C 1
ATOM 1245 O O . PRO A 1 161 ? -2.089 4.082 -16.945 1.00 78.50 161 PRO A O 1
ATOM 1248 N N . GLY A 1 162 ? -4.150 3.488 -17.622 1.00 83.38 162 GLY A N 1
ATOM 1249 C CA . GLY A 1 162 ? -3.857 2.057 -17.771 1.00 83.38 162 GLY A CA 1
ATOM 1250 C C . GLY A 1 162 ? -3.922 1.235 -16.479 1.00 83.38 162 GLY A C 1
ATOM 1251 O O . GLY A 1 162 ? -3.754 0.021 -16.543 1.00 83.38 162 GLY A O 1
ATOM 1252 N N . PHE A 1 163 ? -4.197 1.859 -15.329 1.00 89.06 163 PHE A N 1
ATOM 1253 C CA . PHE A 1 163 ? -4.443 1.129 -14.088 1.00 89.06 163 PHE A CA 1
ATOM 1254 C C . PHE A 1 163 ? -5.907 0.704 -13.982 1.00 89.06 163 PHE A C 1
ATOM 1256 O O . PHE A 1 163 ? -6.826 1.508 -14.149 1.00 89.06 163 PHE A O 1
ATOM 1263 N N . GLU A 1 164 ? -6.108 -0.556 -13.628 1.00 91.69 164 GLU A N 1
ATOM 1264 C CA . GLU A 1 164 ? -7.372 -1.094 -13.152 1.00 91.69 164 GLU A CA 1
ATOM 1265 C C . GLU A 1 164 ? -7.481 -0.862 -11.646 1.00 91.69 164 GLU A C 1
ATOM 1267 O O . GLU A 1 164 ? -6.538 -1.117 -10.893 1.00 91.69 164 GLU A O 1
ATOM 1272 N N . VAL A 1 165 ? -8.646 -0.399 -11.197 1.00 92.00 165 VAL A N 1
ATOM 1273 C CA . VAL A 1 165 ? -8.944 -0.295 -9.767 1.00 92.00 165 VAL A CA 1
ATOM 1274 C C . VAL A 1 165 ? -9.628 -1.574 -9.315 1.00 92.00 165 VAL A C 1
ATOM 1276 O O . VAL A 1 165 ? -10.581 -2.027 -9.957 1.00 92.00 165 VAL A O 1
ATOM 1279 N N . ARG A 1 166 ? -9.154 -2.145 -8.209 1.00 93.19 166 ARG A N 1
ATOM 1280 C CA . ARG A 1 166 ? -9.733 -3.338 -7.588 1.00 93.19 166 ARG A CA 1
ATOM 1281 C C . ARG A 1 166 ? -9.845 -3.161 -6.082 1.00 93.19 166 ARG A C 1
ATOM 1283 O O . ARG A 1 166 ? -9.029 -2.477 -5.469 1.00 93.19 166 ARG A O 1
ATOM 1290 N N . HIS A 1 167 ? -10.815 -3.826 -5.473 1.00 93.06 167 HIS A N 1
ATOM 1291 C CA . HIS A 1 167 ? -10.973 -3.859 -4.021 1.00 93.06 167 HIS A CA 1
ATOM 1292 C C . HIS A 1 167 ? -11.223 -5.277 -3.523 1.00 93.06 167 HIS A C 1
ATOM 1294 O O . HIS A 1 167 ? -11.747 -6.130 -4.245 1.00 93.06 167 HIS A O 1
ATOM 1300 N N . LEU A 1 168 ? -10.862 -5.532 -2.269 1.00 90.69 168 LEU A N 1
ATOM 1301 C CA . LEU A 1 168 ? -11.154 -6.801 -1.613 1.00 90.69 168 LEU A CA 1
ATOM 1302 C C . LEU A 1 168 ? -12.548 -6.723 -0.967 1.00 90.69 168 LEU A C 1
ATOM 1304 O O . LEU A 1 168 ? -12.797 -5.780 -0.216 1.00 90.69 168 LEU A O 1
ATOM 1308 N N . PRO A 1 169 ? -13.469 -7.660 -1.267 1.00 85.44 169 PRO A N 1
ATOM 1309 C CA . PRO A 1 169 ? -14.804 -7.669 -0.672 1.00 85.44 169 PRO A CA 1
ATOM 1310 C C . PRO A 1 169 ? -14.764 -7.714 0.858 1.00 85.44 169 PRO A C 1
ATOM 1312 O O . PRO A 1 169 ? -13.877 -8.332 1.441 1.00 85.44 169 PRO A O 1
ATOM 1315 N N . GLY A 1 170 ? -15.753 -7.094 1.502 1.00 79.44 170 GLY A N 1
ATOM 1316 C CA . GLY A 1 170 ? -15.831 -7.031 2.967 1.00 79.44 170 GLY A CA 1
ATOM 1317 C C . GLY A 1 170 ? -15.022 -5.892 3.597 1.00 79.44 170 GLY A C 1
ATOM 1318 O O . GLY A 1 170 ? -14.961 -5.811 4.823 1.00 79.44 170 GLY A O 1
ATOM 1319 N N . LEU A 1 171 ? -14.434 -5.013 2.773 1.00 79.81 171 LEU A N 1
ATOM 1320 C CA . LEU A 1 171 ? -13.835 -3.738 3.174 1.00 79.81 171 LEU A CA 1
ATOM 1321 C C . LEU A 1 171 ? -14.649 -2.568 2.605 1.00 79.81 171 LEU A C 1
ATOM 1323 O O . LEU A 1 171 ? -14.536 -2.254 1.400 1.00 79.81 171 LEU A O 1
#

Foldseek 3Di:
DDDDDDDDDDDDDDDDPDDPAQKQALDPPDPPFADAFPDPPFATAHDPPDPQLLRQLSVQLSVFGQQFADVCAQQPDVDGSFYHQQSSNQNSCVSSVNDVHGDDLQVVVVAADFDDDRAKKWWGAPHHIWMGGSSWTWGQDDAPDPDRSGTGIDNDMHRRPRTTIGDHPPD

pLDDT: mean 79.24, std 22.14, range [25.66, 98.31]

Secondary structure (DSSP, 8-state):
---------------------SEE----SSS-PPPPPEE-SS-EEPPTT--HHHHHHHHHHHHHTTPPB-TTTTTS-SS-SSB-HHHHHHHHHHHTTS-SS---HHHHTTSSEES--SSEEEEE-SS-EEEEETTEEEEEE-TTSSSEEEEEEE-S-EE-TTPEEEE-TT-

Sequence (171 aa):
MAIGGEISAQGQQFMSTSAASRVYRPTSMAYGYPQYLHYNGKYAAAPAGVPPAIYRAVTAANELQGKPYKWGGGHRQLHDRGYDCSGSVSYILFKAGLIRGPMTSSEFRRIGRPGPGRWLNLYVSGDHVFVSICGLRFDTSDYGSNRGDGPKWRPTARKFPGFEVRHLPGL